Protein AF-A0A0D2MJ33-F1 (afdb_monomer)

Radius of gyration: 14.3 Å; Cα contacts (8 Å, |Δi|>4): 138; chains: 1; bounding box: 33×25×49 Å

pLDDT: mean 91.99, std 14.28, range [43.5, 98.81]

Organism: NCBI:txid145388

Secondary structure (DSSP, 8-state):
-----------S-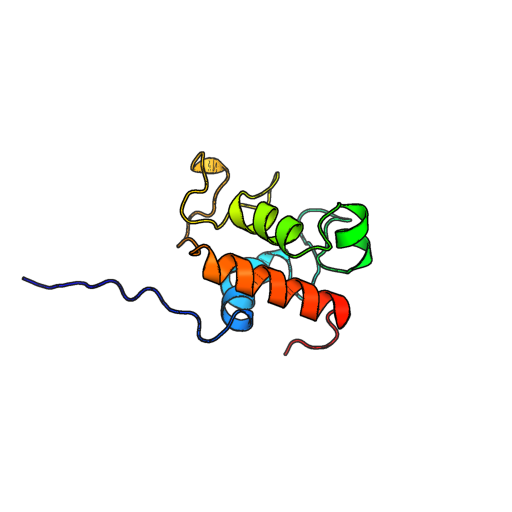HHHHHHHHTHHHHGGG--SSSTT--SSHHHHHHTT--SHHHHHHHHHHEETTEEB-BTT--SGGGB-SSPPBPHHHHHHHHHHHHHHHHTTT----

InterPro domains:
  IPR008168 Cytochrome c, class IC [PR00605] (20-31)
  IPR008168 Cytochrome c, class IC [PR00605] (75-97)
  IPR009056 Cytochrome c-like domain [PF13442] (10-97)
  IPR009056 Cytochrome c-like domain [PS51007] (9-101)
  IPR023655 Cytochrome c6 [PTHR34688] (7-107)
  IPR036909 Cytochrome c-like domain superfamily [G3DSA:1.10.760.10] (8-108)
  IPR036909 Cytochrome c-like domain superfamily [SSF46626] (8-106)

Mean predicted aligned error: 5.16 Å

Structure (mmCIF, N/CA/C/O backbone):
data_AF-A0A0D2MJ33-F1
#
_entry.id   AF-A0A0D2MJ33-F1
#
loop_
_atom_site.group_PDB
_atom_site.id
_atom_site.type_symbol
_atom_site.label_atom_id
_atom_site.label_alt_id
_atom_site.label_comp_id
_atom_site.label_asym_id
_atom_site.label_entity_id
_atom_site.label_seq_id
_atom_site.pdbx_PDB_ins_code
_atom_site.Cartn_x
_atom_site.Cartn_y
_atom_site.Cartn_z
_atom_site.occupancy
_atom_site.B_iso_or_equiv
_atom_site.auth_seq_id
_atom_site.auth_comp_id
_atom_site.auth_asym_id
_atom_site.auth_atom_id
_atom_site.pdbx_PDB_model_num
ATOM 1 N N . MET A 1 1 ? 16.057 -15.258 -34.618 1.00 43.50 1 MET A N 1
ATOM 2 C CA . MET A 1 1 ? 15.890 -14.098 -33.718 1.00 43.50 1 MET A CA 1
ATOM 3 C C . MET A 1 1 ? 14.686 -14.371 -32.836 1.00 43.50 1 MET A C 1
ATOM 5 O O . MET A 1 1 ? 13.565 -14.246 -33.304 1.00 43.50 1 MET A O 1
ATOM 9 N N . ILE A 1 2 ? 14.904 -14.880 -31.623 1.00 44.38 2 ILE A N 1
ATOM 10 C CA . ILE A 1 2 ? 13.812 -15.219 -30.704 1.00 44.38 2 ILE A CA 1
ATOM 11 C C . ILE A 1 2 ? 13.459 -13.937 -29.951 1.00 44.38 2 ILE A C 1
ATOM 13 O O . ILE A 1 2 ? 14.220 -13.488 -29.098 1.00 44.38 2 ILE A O 1
ATOM 17 N N . GLN A 1 3 ? 12.332 -13.321 -30.305 1.00 51.50 3 GLN A N 1
ATOM 18 C CA . GLN A 1 3 ? 11.731 -12.264 -29.500 1.00 51.50 3 GLN A CA 1
ATOM 19 C C . GLN A 1 3 ? 11.174 -12.898 -28.223 1.00 51.50 3 GLN A C 1
ATOM 21 O O . GLN A 1 3 ? 10.047 -13.385 -28.200 1.00 51.50 3 GLN A O 1
ATOM 26 N N . ILE A 1 4 ? 11.961 -12.898 -27.147 1.00 55.38 4 ILE A N 1
ATOM 27 C CA . ILE A 1 4 ? 11.421 -13.100 -25.801 1.00 55.38 4 ILE A CA 1
ATOM 28 C C . ILE A 1 4 ? 10.832 -11.754 -25.377 1.00 55.38 4 ILE A C 1
ATOM 30 O O . ILE A 1 4 ? 11.440 -10.993 -24.629 1.00 55.38 4 ILE A O 1
ATOM 34 N N . ALA A 1 5 ? 9.656 -11.427 -25.915 1.00 54.19 5 ALA A N 1
ATOM 35 C CA . ALA A 1 5 ? 8.797 -10.435 -25.294 1.00 54.19 5 ALA A CA 1
ATOM 36 C C . ALA A 1 5 ? 8.416 -11.009 -23.928 1.00 54.19 5 ALA A C 1
ATOM 38 O O . ALA A 1 5 ? 7.606 -11.932 -23.824 1.00 54.19 5 ALA A O 1
ATOM 39 N N . GLN A 1 6 ? 9.092 -10.535 -22.885 1.00 56.44 6 GLN A N 1
ATOM 40 C CA . GLN A 1 6 ? 8.757 -10.866 -21.513 1.00 56.44 6 GLN A CA 1
ATOM 41 C C . GLN A 1 6 ? 7.298 -10.455 -21.301 1.00 56.44 6 GLN A C 1
ATOM 43 O O . GLN A 1 6 ? 6.984 -9.267 -21.269 1.00 56.44 6 GLN A O 1
ATOM 48 N N . ARG A 1 7 ? 6.393 -11.432 -21.182 1.00 52.72 7 ARG A N 1
ATOM 49 C CA . ARG A 1 7 ? 5.078 -11.183 -20.597 1.00 52.72 7 ARG A CA 1
ATOM 50 C C . ARG A 1 7 ? 5.348 -10.687 -19.179 1.00 52.72 7 ARG A C 1
ATOM 52 O O . ARG A 1 7 ? 5.731 -11.479 -18.321 1.00 52.72 7 ARG A O 1
ATOM 59 N N . GLN A 1 8 ? 5.174 -9.392 -18.928 1.00 56.03 8 GLN A N 1
ATOM 60 C CA . GLN A 1 8 ? 4.778 -8.977 -17.590 1.00 56.03 8 GLN A CA 1
ATOM 61 C C . GLN A 1 8 ? 3.522 -9.786 -17.285 1.00 56.03 8 GLN A C 1
ATOM 63 O O . GLN A 1 8 ? 2.588 -9.803 -18.089 1.00 56.03 8 GLN A O 1
ATOM 68 N N . ALA A 1 9 ? 3.535 -10.549 -16.195 1.00 56.31 9 ALA A N 1
ATOM 69 C CA . ALA A 1 9 ? 2.289 -11.075 -15.681 1.00 56.31 9 ALA A CA 1
ATOM 70 C C . ALA A 1 9 ? 1.481 -9.846 -15.264 1.00 56.31 9 ALA A C 1
ATOM 72 O O . ALA A 1 9 ? 1.717 -9.291 -14.197 1.00 56.31 9 ALA A O 1
ATOM 73 N N . ALA A 1 10 ? 0.602 -9.380 -16.153 1.00 68.50 10 ALA A N 1
ATOM 74 C CA . ALA A 1 10 ? -0.538 -8.595 -15.741 1.00 68.50 10 ALA A CA 1
ATOM 75 C C . ALA A 1 10 ? -1.269 -9.488 -14.740 1.00 68.50 10 ALA A C 1
ATOM 77 O O . ALA A 1 10 ? -1.744 -10.571 -15.094 1.00 68.50 10 ALA A O 1
ATOM 78 N N . TRP A 1 11 ? -1.205 -9.114 -13.468 1.00 78.62 11 TRP A N 1
ATOM 79 C CA . TRP A 1 11 ? -1.944 -9.793 -12.416 1.00 78.62 11 TRP A CA 1
ATOM 80 C C . TRP A 1 11 ? -3.412 -9.790 -12.825 1.00 78.62 11 TRP A C 1
ATOM 82 O O . TRP A 1 11 ? -3.903 -8.775 -13.316 1.00 78.62 11 TRP A O 1
ATOM 92 N N . ALA A 1 12 ? -4.110 -10.914 -12.663 1.00 85.75 12 ALA A N 1
ATOM 93 C CA . ALA A 1 12 ? -5.531 -10.945 -12.995 1.00 85.75 12 ALA A CA 1
ATOM 94 C C . ALA A 1 12 ? -6.337 -10.003 -12.077 1.00 85.75 12 ALA A C 1
ATOM 96 O O . ALA A 1 12 ? -7.396 -9.522 -12.476 1.00 85.75 12 ALA A O 1
ATOM 97 N N . SER A 1 13 ? -5.806 -9.691 -10.887 1.00 92.94 13 SER A N 1
ATOM 98 C CA . SER A 1 13 ? -6.341 -8.698 -9.958 1.00 92.94 13 SER A CA 1
ATOM 99 C C . SER A 1 13 ? -5.286 -8.183 -8.960 1.00 92.94 13 SER A C 1
ATOM 101 O O . SER A 1 13 ? -4.216 -8.777 -8.788 1.00 92.94 13 SER A O 1
ATOM 103 N N . ALA A 1 14 ? -5.619 -7.105 -8.237 1.00 94.94 14 ALA A N 1
ATOM 104 C CA . ALA A 1 14 ? -4.847 -6.638 -7.081 1.00 94.94 14 ALA A CA 1
ATOM 105 C C . ALA A 1 14 ? -4.804 -7.672 -5.939 1.00 94.94 14 ALA A C 1
ATOM 107 O O . ALA A 1 14 ? -3.804 -7.763 -5.235 1.00 94.94 14 ALA A O 1
ATOM 108 N N . ALA A 1 15 ? -5.846 -8.497 -5.788 1.00 95.69 15 ALA A N 1
ATOM 109 C CA . ALA A 1 15 ? -5.859 -9.580 -4.806 1.00 95.69 15 ALA A CA 1
ATOM 110 C C . ALA A 1 15 ? -4.796 -10.646 -5.132 1.00 95.69 15 ALA A C 1
ATOM 112 O O . ALA A 1 15 ? -4.023 -11.042 -4.259 1.00 95.69 15 ALA A O 1
ATOM 113 N N . ASP A 1 16 ? -4.683 -11.048 -6.403 1.00 95.06 16 ASP A N 1
ATOM 114 C CA . ASP A 1 16 ? -3.671 -12.023 -6.834 1.00 95.06 16 ASP A CA 1
ATOM 115 C C . ASP A 1 16 ? -2.250 -11.497 -6.605 1.00 95.06 16 ASP A C 1
ATOM 117 O O . ASP A 1 16 ? -1.355 -12.222 -6.161 1.00 95.06 16 ASP A O 1
ATOM 121 N N . SER A 1 17 ? -2.025 -10.211 -6.884 1.00 95.31 17 SER A N 1
ATOM 122 C CA . SER A 1 17 ? -0.718 -9.593 -6.666 1.00 95.31 17 SER A CA 1
ATOM 123 C C . SER A 1 17 ? -0.413 -9.371 -5.186 1.00 95.31 17 SER A C 1
ATOM 125 O O . SER A 1 17 ? 0.741 -9.540 -4.781 1.00 95.31 17 SER A O 1
ATOM 127 N N . PHE A 1 18 ? -1.428 -9.100 -4.360 1.00 97.44 18 PHE A N 1
ATOM 128 C CA . PHE A 1 18 ? -1.296 -9.022 -2.907 1.00 97.44 18 PHE A CA 1
ATOM 129 C C . PHE A 1 18 ? -0.871 -10.374 -2.327 1.00 97.44 18 PHE A C 1
ATOM 131 O O . PHE A 1 18 ? 0.106 -10.436 -1.574 1.00 97.44 18 PHE A O 1
ATOM 138 N N . ALA A 1 19 ? -1.530 -11.462 -2.739 1.00 95.50 19 ALA A N 1
ATOM 139 C CA . ALA A 1 19 ? -1.207 -12.819 -2.303 1.00 95.50 19 ALA A CA 1
ATOM 140 C C . ALA A 1 19 ? 0.258 -13.190 -2.596 1.00 95.50 19 ALA A C 1
ATOM 142 O O . ALA A 1 19 ? 0.940 -13.782 -1.761 1.00 95.50 19 ALA A O 1
ATOM 143 N N . VAL A 1 20 ? 0.779 -12.788 -3.760 1.00 95.12 20 VAL A N 1
ATOM 144 C CA . VAL A 1 20 ? 2.148 -13.127 -4.180 1.00 95.12 20 VAL A CA 1
ATOM 145 C C . VAL A 1 20 ? 3.209 -12.186 -3.603 1.00 95.12 20 VAL A C 1
ATOM 147 O O . VAL A 1 20 ? 4.320 -12.628 -3.308 1.00 95.12 20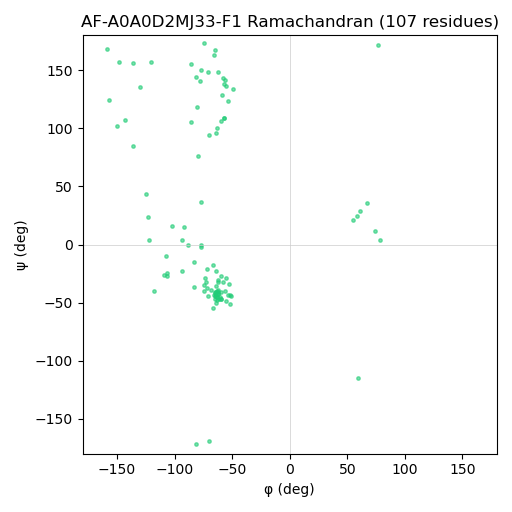 VAL A O 1
ATOM 150 N N . LYS A 1 21 ? 2.925 -10.885 -3.465 1.00 96.81 21 LYS A N 1
ATOM 151 C CA . LYS A 1 21 ? 3.951 -9.885 -3.110 1.00 96.81 21 LYS A CA 1
ATOM 152 C C . LYS A 1 21 ? 3.875 -9.349 -1.686 1.00 96.81 21 LYS A C 1
ATOM 154 O O . LYS A 1 21 ? 4.891 -8.871 -1.182 1.00 96.81 21 LYS A O 1
ATOM 159 N N . CYS A 1 22 ? 2.706 -9.388 -1.059 1.00 98.06 22 CYS A N 1
ATOM 160 C CA . CYS A 1 22 ? 2.431 -8.665 0.183 1.00 98.06 22 CYS A CA 1
ATOM 161 C C . CYS A 1 22 ? 2.091 -9.617 1.334 1.00 98.06 22 CYS A C 1
ATOM 163 O O . CYS A 1 22 ? 2.582 -9.426 2.450 1.00 98.06 22 CYS A O 1
ATOM 165 N N . ALA A 1 23 ? 1.314 -10.670 1.062 1.00 96.75 23 ALA A N 1
ATOM 166 C CA . ALA A 1 23 ? 0.795 -11.586 2.078 1.00 96.75 23 ALA A CA 1
ATOM 167 C C . ALA A 1 23 ? 1.894 -12.302 2.882 1.00 96.75 23 ALA A C 1
ATOM 169 O O . ALA A 1 23 ? 1.701 -12.576 4.062 1.00 96.75 23 ALA A O 1
ATOM 170 N N . GLY A 1 24 ? 3.087 -12.505 2.310 1.00 96.75 24 GLY A N 1
ATOM 171 C CA . GLY A 1 24 ? 4.229 -13.061 3.049 1.00 96.75 24 GLY A CA 1
ATOM 172 C C . GLY A 1 24 ? 4.588 -12.280 4.324 1.00 96.75 24 GLY A C 1
ATOM 173 O O . GLY A 1 24 ? 5.053 -12.876 5.292 1.00 96.75 24 GLY A O 1
ATOM 174 N N . CYS A 1 25 ? 4.323 -10.969 4.353 1.00 98.38 25 CYS A N 1
ATOM 175 C CA . CYS A 1 25 ? 4.475 -10.137 5.550 1.00 98.38 25 CYS A CA 1
ATOM 176 C C . CYS A 1 25 ? 3.135 -9.686 6.155 1.00 98.38 25 CYS A C 1
ATOM 178 O O . CYS A 1 25 ? 3.081 -9.403 7.353 1.00 98.38 25 CYS A O 1
ATOM 180 N N . HIS A 1 26 ? 2.084 -9.596 5.335 1.00 98.25 26 HIS A N 1
ATOM 181 C CA . HIS A 1 26 ? 0.819 -8.927 5.650 1.00 98.25 26 HIS A CA 1
ATOM 182 C C . HIS A 1 26 ? -0.425 -9.819 5.520 1.00 98.25 26 HIS A C 1
ATOM 184 O O . HIS A 1 26 ? -1.525 -9.310 5.316 1.00 98.25 26 HIS A O 1
ATOM 190 N N . VAL A 1 27 ? -0.275 -11.142 5.622 1.00 95.69 27 VAL A N 1
ATOM 191 C CA . VAL A 1 27 ? -1.404 -12.088 5.610 1.00 95.69 27 VAL A CA 1
ATOM 192 C C . VAL A 1 27 ? -2.505 -11.657 6.588 1.00 95.69 27 VAL A C 1
ATOM 194 O O . VAL A 1 27 ? -2.216 -11.257 7.721 1.00 95.69 27 VAL A O 1
ATOM 197 N N . GLY A 1 28 ? -3.763 -11.686 6.132 1.00 95.62 28 GLY A N 1
ATOM 198 C CA . GLY A 1 28 ? -4.924 -11.274 6.929 1.00 95.62 28 GLY A CA 1
ATOM 199 C C . GLY A 1 28 ? -4.862 -9.826 7.431 1.00 95.62 28 GLY A C 1
ATOM 200 O O . GLY A 1 28 ? -5.420 -9.517 8.480 1.00 95.62 28 GLY A O 1
ATOM 201 N N . GLY A 1 29 ? -4.113 -8.958 6.745 1.00 97.81 29 GLY A N 1
ATOM 202 C CA . GLY A 1 29 ? -3.905 -7.565 7.133 1.00 97.81 29 GLY A CA 1
ATOM 203 C C . GLY A 1 29 ? -2.887 -7.352 8.249 1.00 97.81 29 GLY A C 1
ATOM 204 O O . GLY A 1 29 ? -2.700 -6.222 8.693 1.00 97.81 29 GLY A O 1
ATOM 205 N N . GLY A 1 30 ? -2.215 -8.402 8.724 1.00 98.19 30 GLY A N 1
ATOM 206 C CA . GLY A 1 30 ? -1.232 -8.310 9.800 1.00 98.19 30 GLY A CA 1
ATOM 207 C C . GLY A 1 30 ? 0.069 -7.601 9.403 1.00 98.19 30 GLY A C 1
ATOM 208 O O . GLY A 1 30 ? 0.196 -6.980 8.348 1.00 98.19 30 GLY A O 1
ATOM 209 N N . ASN A 1 31 ? 1.072 -7.693 10.276 1.00 98.44 31 ASN A N 1
ATOM 210 C CA . ASN A 1 31 ? 2.461 -7.376 9.946 1.00 98.44 31 ASN A CA 1
ATOM 211 C C . ASN A 1 31 ? 3.386 -8.239 10.808 1.00 98.44 31 ASN A C 1
ATOM 213 O O . ASN A 1 31 ? 3.596 -7.949 11.987 1.00 98.44 31 ASN A O 1
ATOM 217 N N . VAL A 1 32 ? 3.946 -9.297 10.220 1.00 97.62 32 VAL A N 1
ATOM 218 C CA . VAL A 1 32 ? 4.834 -10.234 10.936 1.00 97.62 32 VAL A CA 1
ATOM 219 C C . VAL A 1 32 ? 6.150 -9.589 11.370 1.00 97.62 32 VAL A C 1
ATOM 221 O O . VAL A 1 32 ? 6.857 -10.123 12.221 1.00 97.62 32 VAL A O 1
ATOM 224 N N . GLN A 1 33 ? 6.501 -8.446 10.777 1.00 96.69 33 GLN A N 1
ATOM 225 C CA . GLN A 1 33 ? 7.834 -7.878 10.879 1.00 96.69 33 GLN A CA 1
ATOM 226 C C . GLN A 1 33 ? 7.921 -6.649 11.789 1.00 96.69 33 GLN A C 1
ATOM 228 O O . GLN A 1 33 ? 8.993 -6.400 12.354 1.00 96.69 33 GLN A O 1
ATOM 233 N N . GLN A 1 34 ? 6.828 -5.898 11.938 1.00 96.75 34 GLN A N 1
ATOM 234 C CA . GLN A 1 34 ? 6.744 -4.717 12.793 1.00 96.75 34 GLN A CA 1
ATOM 235 C C . GLN A 1 34 ? 5.361 -4.613 13.469 1.00 96.75 34 GLN A C 1
ATOM 237 O O . GLN A 1 34 ? 4.387 -4.224 12.817 1.00 96.75 34 GLN A O 1
ATOM 242 N N . PRO A 1 35 ? 5.270 -4.885 14.786 1.00 96.00 35 PRO A N 1
ATOM 243 C CA . PRO A 1 35 ? 4.054 -4.648 15.559 1.00 96.00 35 PRO A CA 1
ATOM 244 C C . PRO A 1 35 ? 3.584 -3.189 15.470 1.00 96.00 35 PRO A C 1
ATOM 246 O O . PRO A 1 35 ? 4.397 -2.263 15.462 1.00 96.00 35 PRO A O 1
ATOM 249 N N . GLY A 1 36 ? 2.267 -2.982 15.406 1.00 97.31 36 GLY A N 1
ATOM 250 C CA . GLY A 1 36 ? 1.660 -1.650 1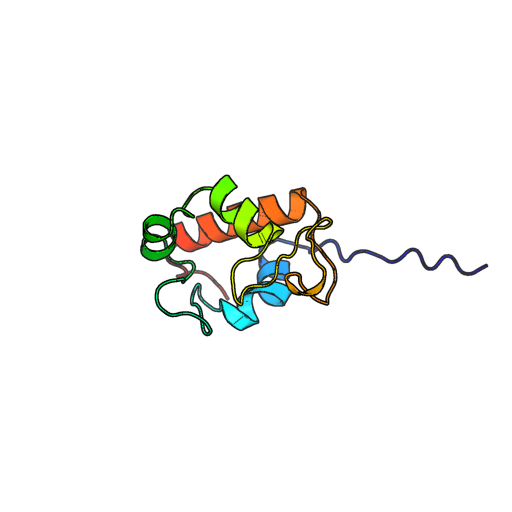5.317 1.00 97.31 36 GLY A CA 1
ATOM 251 C C . GLY A 1 36 ? 1.800 -0.956 13.954 1.00 97.31 36 GLY A C 1
ATOM 252 O O . GLY A 1 36 ? 1.534 0.246 13.854 1.00 97.31 36 GLY A O 1
ATOM 253 N N . ALA A 1 37 ? 2.234 -1.684 12.923 1.00 98.44 37 ALA A N 1
ATOM 254 C CA . ALA A 1 37 ? 2.238 -1.251 11.527 1.00 98.44 37 ALA A CA 1
ATOM 255 C C . ALA A 1 37 ? 1.491 -2.261 10.640 1.00 98.44 37 ALA A C 1
ATOM 257 O O . ALA A 1 37 ? 1.981 -2.654 9.579 1.00 98.44 37 ALA A O 1
ATOM 258 N N . THR A 1 38 ? 0.339 -2.736 11.112 1.00 98.69 38 THR A N 1
ATOM 259 C CA . THR A 1 38 ? -0.553 -3.609 10.340 1.00 98.69 38 THR A CA 1
ATOM 260 C C . THR A 1 38 ? -1.301 -2.825 9.256 1.00 98.69 38 THR A C 1
ATOM 262 O O . THR A 1 38 ? -1.213 -1.598 9.181 1.00 98.69 38 THR A O 1
ATOM 265 N N . LEU A 1 39 ? -2.033 -3.539 8.403 1.00 98.62 39 LEU A N 1
ATOM 266 C CA . LEU A 1 39 ? -2.915 -2.971 7.384 1.00 98.62 39 LEU A CA 1
ATOM 267 C C . LEU A 1 39 ? -4.360 -2.798 7.890 1.00 98.62 39 LEU A C 1
ATOM 269 O O . LEU A 1 39 ? -5.275 -2.619 7.089 1.00 98.62 39 LEU A O 1
ATOM 273 N N . PHE A 1 40 ? -4.591 -2.872 9.204 1.00 98.44 40 PHE A N 1
ATOM 274 C CA . PHE A 1 40 ? -5.881 -2.531 9.807 1.00 98.44 40 PHE A CA 1
ATOM 275 C C . PHE A 1 40 ? -6.059 -1.011 9.893 1.00 98.44 40 PHE A C 1
ATOM 277 O O . PHE A 1 40 ? -5.089 -0.260 10.033 1.00 98.44 40 PHE A O 1
ATOM 284 N N . THR A 1 41 ? -7.312 -0.557 9.827 1.00 98.50 41 THR A N 1
ATOM 285 C CA . THR A 1 41 ? -7.685 0.866 9.783 1.00 98.50 41 THR A CA 1
ATOM 286 C C . THR A 1 41 ? -7.040 1.681 10.905 1.00 98.50 41 THR A C 1
ATOM 288 O O . THR A 1 41 ? -6.504 2.758 10.650 1.00 98.50 41 THR A O 1
ATOM 291 N N . GLU A 1 42 ? -7.022 1.161 12.130 1.00 98.44 42 GLU A N 1
ATOM 292 C CA . GLU A 1 42 ? -6.480 1.843 13.307 1.00 98.44 42 GLU A CA 1
ATOM 293 C C . GLU A 1 42 ? -4.971 2.098 13.178 1.00 98.44 42 GLU A C 1
ATOM 295 O O . GLU A 1 42 ? -4.472 3.173 13.526 1.00 98.44 42 GLU A O 1
ATOM 300 N N . ASP A 1 43 ? -4.228 1.125 12.649 1.00 98.75 43 ASP A N 1
ATOM 301 C CA . ASP A 1 43 ? -2.786 1.235 12.435 1.00 98.75 43 ASP A CA 1
ATOM 302 C C . ASP A 1 43 ? -2.468 2.131 11.240 1.00 98.75 43 ASP A C 1
ATOM 304 O O . ASP A 1 43 ? -1.550 2.952 11.318 1.00 98.75 43 ASP A O 1
ATOM 308 N N . LEU A 1 44 ? -3.236 2.027 10.153 1.00 98.69 44 LEU A N 1
ATOM 309 C CA . LEU A 1 44 ? -3.093 2.909 8.998 1.00 98.69 44 LEU A CA 1
ATOM 310 C C . LEU A 1 44 ? -3.330 4.370 9.398 1.00 98.69 44 LEU A C 1
ATOM 312 O O . LEU A 1 44 ? -2.527 5.232 9.044 1.00 98.69 44 LEU A O 1
ATOM 316 N N . GLN A 1 45 ? -4.371 4.662 10.180 1.00 98.62 45 GLN A N 1
ATOM 317 C CA . GLN A 1 45 ? -4.655 6.016 10.665 1.00 98.62 45 GLN A CA 1
ATOM 318 C C . GLN A 1 45 ? -3.545 6.523 11.583 1.00 98.62 45 GLN A C 1
ATOM 320 O O . GLN A 1 45 ? -2.986 7.595 11.343 1.00 98.62 45 GLN A O 1
ATOM 325 N N . ARG A 1 46 ? -3.161 5.726 12.589 1.00 98.50 46 ARG A N 1
ATOM 326 C CA . ARG A 1 46 ? -2.108 6.095 13.546 1.00 98.50 46 ARG A CA 1
ATOM 327 C C . ARG A 1 46 ? -0.769 6.386 12.866 1.00 98.50 46 ARG A C 1
ATOM 329 O O . ARG A 1 46 ? -0.018 7.234 13.336 1.00 98.50 46 ARG A O 1
ATOM 336 N N . ASN A 1 47 ? -0.473 5.703 11.761 1.00 97.69 47 ASN A N 1
ATOM 337 C CA . ASN A 1 47 ? 0.766 5.876 11.005 1.00 97.69 47 ASN A CA 1
ATOM 338 C C . ASN A 1 47 ? 0.658 6.877 9.837 1.00 97.69 47 ASN A C 1
ATOM 340 O O . ASN A 1 47 ? 1.627 7.023 9.085 1.00 97.69 47 ASN A O 1
ATOM 344 N N . GLY A 1 48 ? -0.486 7.552 9.663 1.00 97.31 48 GLY A N 1
ATOM 345 C CA . GLY A 1 48 ? -0.701 8.527 8.587 1.00 97.31 48 GLY A CA 1
ATOM 346 C C . GLY A 1 48 ? -0.721 7.901 7.189 1.00 97.31 48 GLY A C 1
ATOM 347 O O . GLY A 1 48 ? -0.184 8.472 6.244 1.00 97.31 48 GLY A O 1
ATOM 348 N N . ARG A 1 49 ? -1.268 6.688 7.066 1.00 98.06 49 ARG A N 1
ATOM 349 C CA . ARG A 1 49 ? -1.338 5.889 5.830 1.00 98.06 49 ARG A CA 1
ATOM 350 C C . ARG A 1 49 ? -2.762 5.509 5.427 1.00 98.06 49 ARG A C 1
ATOM 352 O O . ARG A 1 49 ? -2.929 4.820 4.437 1.00 98.06 49 ARG A O 1
ATOM 359 N N . ALA A 1 50 ? -3.791 5.963 6.139 1.00 97.81 50 ALA A N 1
ATOM 360 C CA . ALA A 1 50 ? -5.192 5.676 5.810 1.00 97.81 50 ALA A CA 1
ATOM 361 C C . ALA A 1 50 ? -5.742 6.519 4.634 1.00 97.81 50 ALA A C 1
ATOM 363 O O . ALA A 1 50 ? -6.897 6.935 4.662 1.00 97.81 50 ALA A O 1
ATOM 364 N N . THR A 1 51 ? -4.917 6.803 3.621 1.00 98.38 51 THR A N 1
ATOM 365 C CA . THR A 1 51 ? -5.326 7.466 2.373 1.00 98.38 51 THR A CA 1
ATOM 366 C C . THR A 1 51 ? -4.685 6.766 1.172 1.00 98.38 51 THR A C 1
ATOM 368 O O . THR A 1 51 ? -3.629 6.138 1.339 1.00 98.38 51 THR A O 1
ATOM 371 N N . PRO A 1 52 ? -5.271 6.884 -0.036 1.00 98.06 52 PRO A N 1
ATOM 372 C CA . PRO A 1 52 ? -4.683 6.321 -1.250 1.00 98.06 52 PRO A CA 1
ATOM 373 C C . PRO A 1 52 ? -3.239 6.783 -1.471 1.00 98.06 52 PRO A C 1
ATOM 375 O O . PRO A 1 52 ? -2.364 5.966 -1.737 1.00 98.06 52 PRO A O 1
ATOM 378 N N . GLU A 1 53 ? -2.951 8.069 -1.266 1.00 98.38 53 GLU A N 1
ATOM 379 C CA . GLU A 1 53 ? -1.620 8.658 -1.458 1.00 98.38 53 GLU A CA 1
ATOM 380 C C . GLU A 1 53 ? -0.621 8.144 -0.416 1.00 98.38 53 GLU A C 1
ATOM 382 O O . GLU A 1 53 ? 0.538 7.865 -0.731 1.00 98.38 53 GLU A O 1
ATOM 387 N N . GLY A 1 54 ? -1.071 7.990 0.834 1.00 98.38 54 GLY A N 1
ATOM 388 C CA . GLY A 1 54 ? -0.244 7.488 1.925 1.00 98.38 54 GLY A CA 1
ATOM 389 C C . GLY A 1 54 ? 0.198 6.044 1.694 1.00 98.38 54 GLY A C 1
ATOM 390 O O . GLY A 1 54 ? 1.373 5.725 1.915 1.00 98.38 54 GLY A O 1
ATOM 391 N N . LEU A 1 55 ? -0.722 5.191 1.232 1.00 98.75 55 LEU A N 1
ATOM 392 C CA . LEU A 1 55 ? -0.436 3.803 0.862 1.00 98.75 55 LEU A CA 1
ATOM 393 C C . LEU A 1 55 ? 0.382 3.709 -0.421 1.00 98.75 55 LEU A C 1
ATOM 395 O O . LEU A 1 55 ? 1.372 2.978 -0.449 1.00 98.75 55 LEU A O 1
ATOM 399 N N . TYR A 1 56 ? 0.032 4.492 -1.441 1.00 98.75 56 TYR A N 1
ATOM 400 C CA . TYR A 1 56 ? 0.799 4.573 -2.676 1.00 98.75 56 TYR A CA 1
ATOM 401 C C . TYR A 1 56 ? 2.270 4.852 -2.377 1.00 98.75 56 TYR A C 1
ATOM 403 O O . TYR A 1 56 ? 3.148 4.110 -2.808 1.00 98.75 56 TYR A O 1
ATOM 411 N N . GLU A 1 57 ? 2.557 5.880 -1.574 1.00 98.62 57 GLU A N 1
ATOM 412 C CA . GLU A 1 57 ? 3.930 6.272 -1.278 1.00 98.62 57 GLU A CA 1
ATOM 413 C C . GLU A 1 57 ? 4.731 5.141 -0.614 1.00 98.62 57 GLU A C 1
ATOM 415 O O . GLU A 1 57 ? 5.867 4.875 -1.016 1.00 98.62 57 GLU A O 1
ATOM 420 N N . ILE A 1 58 ? 4.160 4.474 0.396 1.00 98.50 58 ILE A N 1
ATOM 421 C CA . ILE A 1 58 ? 4.882 3.440 1.150 1.00 98.50 58 ILE A CA 1
ATOM 422 C C . ILE A 1 58 ? 5.035 2.145 0.348 1.00 98.50 58 ILE A C 1
ATOM 424 O O . ILE A 1 58 ? 6.089 1.518 0.425 1.00 98.50 58 ILE A O 1
ATOM 428 N N . ILE A 1 59 ? 4.046 1.775 -0.472 1.00 98.75 59 ILE A N 1
ATOM 429 C CA . ILE A 1 59 ? 4.158 0.641 -1.399 1.00 98.75 59 ILE A CA 1
ATOM 430 C C . ILE A 1 59 ? 5.211 0.957 -2.465 1.00 98.75 59 ILE A C 1
ATOM 432 O O . ILE A 1 59 ? 6.059 0.117 -2.768 1.00 98.75 59 ILE A O 1
ATOM 436 N N . TYR A 1 60 ? 5.208 2.178 -3.002 1.00 98.81 60 TYR A N 1
ATOM 437 C CA . TYR A 1 60 ? 6.126 2.584 -4.057 1.00 98.81 60 TYR A CA 1
ATOM 438 C C . TYR A 1 60 ? 7.575 2.631 -3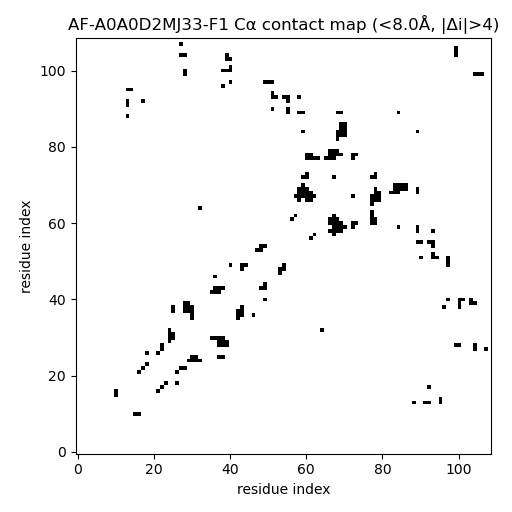.565 1.00 98.81 60 TYR A C 1
ATOM 440 O O . TYR A 1 60 ? 8.451 1.992 -4.151 1.00 98.81 60 TYR A O 1
ATOM 448 N N . LYS A 1 61 ? 7.836 3.374 -2.484 1.00 98.62 61 LYS A N 1
ATOM 449 C CA . LYS A 1 61 ? 9.195 3.694 -2.015 1.00 98.62 61 LYS A CA 1
ATOM 450 C C . LYS A 1 61 ? 9.730 2.718 -0.968 1.00 98.62 61 LYS A C 1
ATOM 452 O O . LYS A 1 61 ? 10.948 2.602 -0.834 1.00 98.62 61 LYS A O 1
ATOM 457 N N . GLY A 1 62 ? 8.853 2.011 -0.258 1.00 98.31 62 GLY A N 1
ATOM 458 C CA . GLY A 1 62 ? 9.212 1.226 0.919 1.00 98.31 62 GLY A CA 1
ATOM 459 C C . GLY A 1 62 ? 9.424 2.098 2.158 1.00 98.31 62 GLY A C 1
ATOM 460 O O . GLY A 1 62 ? 9.453 3.329 2.094 1.00 98.31 62 GLY A O 1
ATOM 461 N N . LYS A 1 63 ? 9.577 1.453 3.316 1.00 97.69 63 LYS A N 1
ATOM 462 C CA . LYS A 1 63 ? 9.919 2.111 4.586 1.00 97.69 63 LYS A CA 1
ATOM 463 C C . LYS A 1 63 ? 10.557 1.110 5.541 1.00 97.69 63 LYS A C 1
ATOM 465 O O . LYS A 1 63 ? 9.953 0.097 5.895 1.00 97.69 63 LYS A O 1
ATOM 470 N N . GLY A 1 64 ? 11.759 1.425 6.022 1.00 96.12 64 GLY A N 1
ATOM 471 C CA . GLY A 1 64 ? 12.477 0.567 6.964 1.00 96.12 64 GLY A CA 1
ATOM 472 C C . GLY A 1 64 ? 12.726 -0.822 6.373 1.00 96.12 64 GLY A C 1
ATOM 473 O O . GLY A 1 64 ? 13.451 -0.952 5.394 1.00 96.12 64 GLY A O 1
ATOM 474 N N . LYS A 1 65 ? 12.121 -1.856 6.970 1.00 96.94 65 LYS A N 1
ATOM 475 C CA . LYS A 1 65 ? 12.251 -3.251 6.511 1.00 96.94 65 LYS A CA 1
ATOM 476 C C . LYS A 1 65 ? 11.302 -3.619 5.364 1.00 96.94 65 LYS A C 1
ATOM 478 O O . LYS A 1 65 ? 11.499 -4.661 4.747 1.00 96.94 65 LYS A O 1
ATOM 483 N N . MET A 1 66 ? 10.279 -2.806 5.090 1.00 98.38 66 MET A N 1
ATOM 484 C CA . MET A 1 66 ? 9.375 -3.033 3.964 1.00 98.38 66 MET A CA 1
ATOM 485 C C . MET A 1 66 ? 10.039 -2.525 2.677 1.00 98.38 66 MET A C 1
ATOM 487 O O . MET A 1 66 ? 10.313 -1.323 2.591 1.00 98.38 66 MET A O 1
ATOM 491 N N . PRO A 1 67 ? 10.290 -3.392 1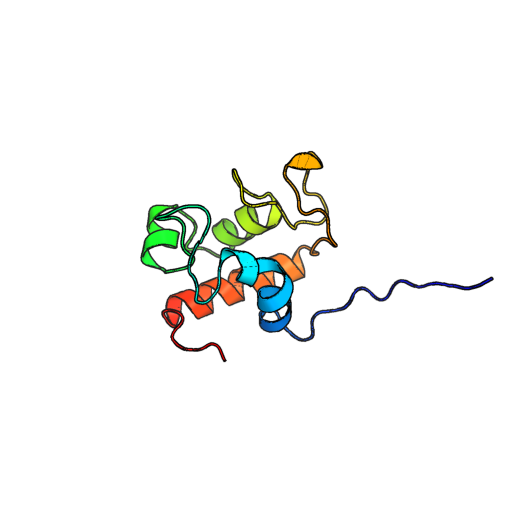.682 1.00 98.62 67 PRO A N 1
ATOM 492 C CA . PRO A 1 67 ? 10.881 -2.963 0.426 1.00 98.62 67 PRO A CA 1
ATOM 493 C C . PRO A 1 67 ? 9.888 -2.143 -0.406 1.00 98.62 67 PRO A C 1
ATOM 495 O O . PRO A 1 67 ? 8.690 -2.412 -0.387 1.00 98.62 67 PRO A O 1
ATOM 498 N N . GLY A 1 68 ? 10.386 -1.184 -1.184 1.00 98.75 68 GLY A N 1
ATOM 499 C CA . GLY A 1 68 ? 9.588 -0.482 -2.190 1.00 98.75 68 GLY A CA 1
ATOM 500 C C . GLY A 1 68 ? 9.381 -1.303 -3.462 1.00 98.75 68 GLY A C 1
ATOM 501 O O . GLY A 1 68 ? 10.294 -1.991 -3.930 1.00 98.75 68 GLY A O 1
ATOM 502 N N . PHE A 1 69 ? 8.184 -1.225 -4.033 1.00 98.62 69 PHE A N 1
ATOM 503 C CA . PHE A 1 69 ? 7.761 -1.992 -5.205 1.00 98.62 69 PHE A CA 1
ATOM 504 C C . PHE A 1 69 ? 7.646 -1.158 -6.477 1.00 98.62 69 PHE A C 1
ATOM 506 O O . PHE A 1 69 ? 7.529 -1.744 -7.550 1.00 98.62 69 PHE A O 1
ATOM 513 N N . GLY A 1 70 ? 7.734 0.169 -6.384 1.00 98.38 70 GLY A N 1
ATOM 514 C CA . GLY A 1 70 ? 7.621 1.060 -7.532 1.00 98.38 70 GLY A CA 1
ATOM 515 C C . GLY A 1 70 ? 8.716 0.837 -8.573 1.00 98.38 70 GLY A C 1
ATOM 516 O O . GLY A 1 70 ? 9.858 0.468 -8.242 1.00 98.38 70 GLY A O 1
ATOM 517 N N . LYS A 1 71 ? 8.362 1.076 -9.839 1.00 98.00 71 LYS A N 1
ATOM 518 C CA . LYS A 1 71 ? 9.257 0.973 -10.998 1.00 98.00 71 LYS A CA 1
ATOM 519 C C . LYS A 1 71 ? 10.552 1.758 -10.796 1.00 98.00 71 LYS A C 1
ATOM 521 O O . LYS A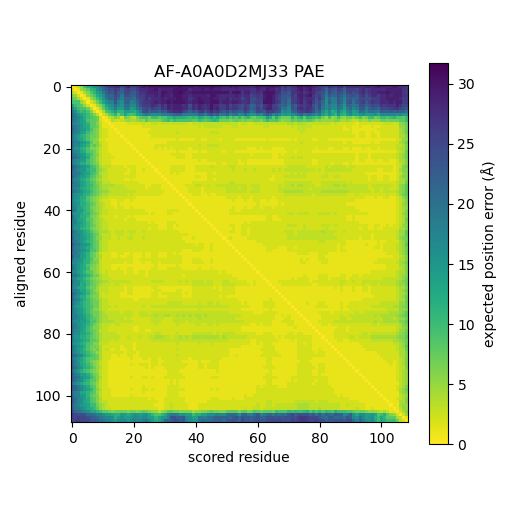 1 71 ? 11.625 1.188 -10.987 1.00 98.00 71 LYS A O 1
ATOM 526 N N . ASP A 1 72 ? 10.444 2.984 -10.288 1.00 97.88 72 ASP A N 1
ATOM 527 C CA . ASP A 1 72 ? 11.579 3.892 -10.099 1.00 97.88 72 ASP A CA 1
ATOM 528 C C . ASP A 1 72 ? 12.058 3.964 -8.639 1.00 97.88 72 ASP A C 1
ATOM 530 O O . ASP A 1 72 ? 12.799 4.869 -8.257 1.00 97.88 72 ASP A O 1
ATOM 534 N N . CYS A 1 73 ? 11.665 3.005 -7.789 1.00 98.50 73 CYS A N 1
ATOM 535 C CA . CYS A 1 73 ? 12.182 2.942 -6.421 1.00 98.50 73 CYS A CA 1
ATOM 536 C C . CYS A 1 73 ? 13.713 2.804 -6.424 1.00 98.50 73 CYS A C 1
ATOM 538 O O . CYS A 1 73 ? 14.271 1.887 -7.045 1.00 98.50 73 CYS A O 1
ATOM 540 N N . ALA A 1 74 ? 14.365 3.681 -5.655 1.00 97.38 74 ALA A N 1
ATOM 541 C CA . ALA A 1 74 ? 15.807 3.758 -5.466 1.00 97.38 74 ALA A CA 1
ATOM 542 C C . ALA A 1 74 ? 16.153 4.268 -4.049 1.00 97.38 74 ALA A C 1
ATOM 544 O O . ALA A 1 74 ? 15.338 4.979 -3.460 1.00 97.38 74 ALA A O 1
ATOM 545 N N . PRO A 1 75 ? 17.363 3.982 -3.521 1.00 97.56 75 PRO A N 1
ATOM 546 C CA . PRO A 1 75 ? 18.409 3.100 -4.059 1.00 97.56 75 PRO A CA 1
ATOM 547 C C . PRO A 1 75 ? 18.016 1.616 -4.109 1.00 97.56 75 PRO A C 1
ATOM 549 O O . PRO A 1 75 ? 17.097 1.165 -3.438 1.00 97.56 75 PRO A O 1
ATOM 552 N N . ARG A 1 76 ? 18.743 0.800 -4.883 1.00 97.25 76 ARG A N 1
ATOM 553 C CA . ARG A 1 76 ? 18.363 -0.603 -5.146 1.00 97.25 76 ARG A CA 1
ATOM 554 C C . ARG A 1 76 ? 18.104 -1.445 -3.887 1.00 97.25 76 ARG A C 1
ATOM 556 O O . ARG A 1 76 ? 17.247 -2.329 -3.936 1.00 97.25 76 ARG A O 1
ATOM 563 N N . GLY A 1 77 ? 18.842 -1.176 -2.808 1.00 97.12 77 GLY A N 1
ATOM 564 C CA . GLY A 1 77 ? 18.782 -1.919 -1.548 1.00 97.12 77 GLY A CA 1
ATOM 565 C C . GLY A 1 77 ? 17.521 -1.686 -0.712 1.00 97.12 77 GLY A C 1
ATOM 566 O O . GLY A 1 77 ? 17.185 -2.551 0.086 1.00 97.12 77 GLY A O 1
ATOM 567 N N . GLN A 1 78 ? 16.794 -0.578 -0.908 1.00 98.12 78 GLN A N 1
ATOM 568 C CA . GLN A 1 78 ? 15.517 -0.345 -0.208 1.00 98.12 78 GLN A CA 1
ATOM 569 C C . GLN A 1 78 ? 14.307 -0.921 -0.956 1.00 98.12 78 GLN A C 1
ATOM 571 O O . GLN A 1 78 ? 13.172 -0.773 -0.516 1.00 98.12 78 GLN A O 1
ATOM 576 N N . CYS A 1 79 ? 14.524 -1.542 -2.112 1.00 98.62 79 CYS A N 1
ATOM 577 C CA . CYS A 1 79 ? 13.462 -1.920 -3.029 1.00 98.62 79 CYS A CA 1
ATOM 578 C C . CYS A 1 79 ? 13.434 -3.428 -3.264 1.00 98.62 79 CYS A C 1
ATOM 580 O O . CYS A 1 79 ? 14.456 -4.109 -3.160 1.00 98.62 79 CYS A O 1
ATOM 582 N N . THR A 1 80 ? 12.278 -3.950 -3.669 1.00 98.25 80 THR A N 1
ATOM 583 C CA . THR A 1 80 ? 12.084 -5.388 -3.868 1.00 98.25 80 THR A CA 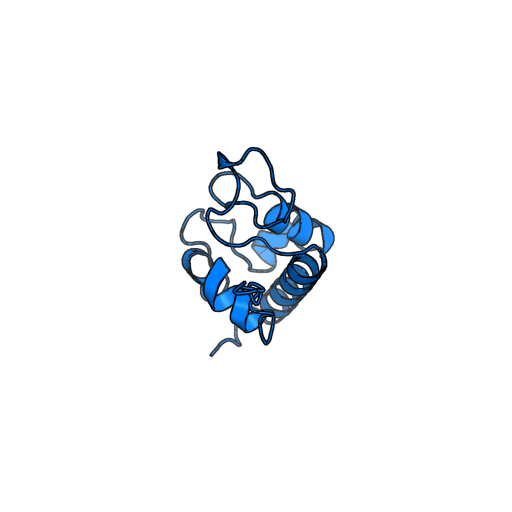1
ATOM 584 C C . THR A 1 80 ? 13.069 -5.952 -4.888 1.00 98.25 80 THR A C 1
ATOM 586 O O . THR A 1 80 ? 13.439 -5.292 -5.872 1.00 98.25 80 THR A O 1
ATOM 589 N N . PHE A 1 81 ? 13.531 -7.179 -4.644 1.00 96.75 81 PHE A N 1
ATOM 590 C CA . PHE A 1 81 ? 14.426 -7.879 -5.560 1.00 96.75 81 PHE A CA 1
ATOM 591 C C . PHE A 1 81 ? 13.712 -8.388 -6.815 1.00 96.75 81 PHE A C 1
ATOM 593 O O . PHE A 1 81 ? 14.340 -8.440 -7.870 1.00 96.75 81 PHE A O 1
ATOM 600 N N . GLY A 1 82 ? 12.415 -8.685 -6.710 1.00 94.00 82 GLY A N 1
ATOM 601 C CA . GLY A 1 82 ? 11.593 -9.170 -7.815 1.00 94.00 82 GLY A CA 1
ATOM 602 C C . GLY A 1 82 ? 11.075 -8.070 -8.754 1.00 94.00 82 GLY A C 1
ATOM 603 O O . GLY A 1 82 ? 11.464 -6.903 -8.632 1.00 94.00 82 GLY A O 1
ATOM 604 N N . PRO A 1 83 ? 10.171 -8.437 -9.686 1.00 94.69 83 PRO A N 1
ATOM 605 C CA . PRO A 1 83 ? 9.536 -7.493 -10.600 1.00 94.69 83 PRO A CA 1
ATOM 606 C C . PRO A 1 83 ? 8.811 -6.366 -9.859 1.00 94.69 83 PRO A C 1
ATOM 608 O O . PRO A 1 83 ? 8.125 -6.611 -8.858 1.00 94.69 83 PRO A O 1
ATOM 611 N N . ARG A 1 84 ? 8.967 -5.150 -10.384 1.00 96.19 84 ARG A N 1
ATOM 612 C CA . ARG A 1 84 ? 8.354 -3.922 -9.875 1.00 96.19 84 ARG A CA 1
ATOM 613 C C . ARG A 1 84 ? 6.956 -3.719 -10.438 1.00 96.19 84 ARG A C 1
ATOM 615 O O . ARG A 1 84 ? 6.658 -4.217 -11.519 1.00 96.19 84 ARG A O 1
ATOM 622 N N . PHE A 1 85 ? 6.156 -2.978 -9.690 1.00 97.25 85 PHE A N 1
ATOM 623 C CA . PHE A 1 85 ? 4.871 -2.463 -10.123 1.00 97.25 85 PHE A CA 1
ATOM 624 C C . PHE A 1 85 ? 5.047 -1.187 -10.953 1.00 97.25 85 PHE A C 1
ATOM 626 O O . PHE A 1 85 ? 5.932 -0.368 -10.685 1.00 97.25 85 PHE A O 1
ATOM 633 N N . SER A 1 86 ? 4.189 -1.031 -11.953 1.00 96.56 86 SER A N 1
ATOM 634 C CA . SER A 1 86 ? 3.817 0.252 -12.547 1.00 96.56 86 SER A CA 1
ATOM 635 C C . SER A 1 86 ? 3.073 1.132 -11.535 1.00 96.56 86 SER A C 1
ATOM 637 O O . SER A 1 86 ? 2.653 0.658 -10.481 1.00 96.56 86 SER A O 1
ATOM 639 N N . ASP A 1 87 ? 2.906 2.417 -11.842 1.00 97.75 87 ASP A N 1
ATOM 640 C CA . ASP A 1 87 ? 2.160 3.332 -10.970 1.00 97.75 87 ASP A CA 1
ATOM 641 C C . ASP A 1 87 ? 0.687 2.902 -10.820 1.00 97.75 87 ASP A C 1
ATOM 643 O O . ASP A 1 87 ? 0.156 2.931 -9.713 1.00 97.75 87 ASP A O 1
ATOM 647 N N . GLU A 1 88 ? 0.059 2.423 -11.900 1.00 96.81 88 GLU A N 1
ATOM 648 C CA . GLU A 1 88 ? -1.321 1.908 -11.899 1.00 96.81 88 GLU A CA 1
ATOM 649 C C . GLU A 1 88 ? -1.470 0.698 -10.962 1.00 96.81 88 GLU A C 1
ATOM 651 O O . GLU A 1 88 ? -2.321 0.701 -10.079 1.00 96.81 88 GLU A O 1
ATOM 656 N N . GLU A 1 89 ? -0.557 -0.278 -11.031 1.00 97.38 89 GLU A N 1
ATOM 657 C CA . GLU A 1 89 ? -0.573 -1.431 -10.116 1.00 97.38 89 GLU A CA 1
ATOM 658 C C . GLU A 1 89 ? -0.383 -1.024 -8.641 1.00 97.38 89 GLU A C 1
ATOM 660 O O . GLU A 1 89 ? -0.927 -1.668 -7.742 1.00 97.38 89 GLU A O 1
ATOM 665 N N . VAL A 1 90 ? 0.384 0.039 -8.359 1.00 98.38 90 VAL A N 1
ATOM 666 C CA . VAL A 1 90 ? 0.519 0.565 -6.989 1.00 98.38 90 VAL A CA 1
ATOM 667 C C . VAL A 1 90 ? -0.767 1.262 -6.535 1.00 98.38 90 VAL A C 1
ATOM 669 O O . VAL A 1 90 ? -1.140 1.126 -5.368 1.00 98.38 90 VAL A O 1
ATOM 672 N N . GLN A 1 91 ? -1.455 1.984 -7.423 1.00 98.44 91 GLN A N 1
ATOM 673 C CA . GLN A 1 91 ? -2.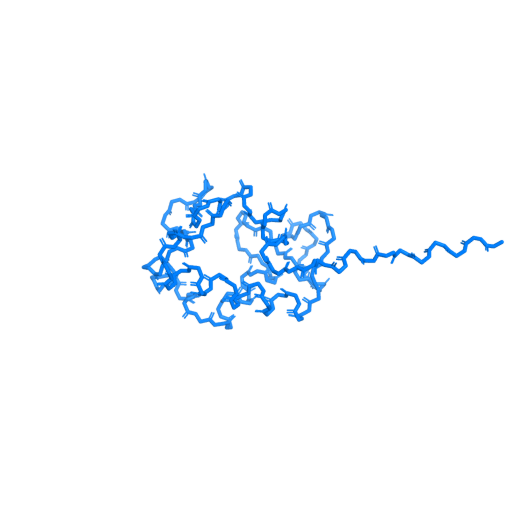750 2.609 -7.130 1.00 98.44 91 GLN A CA 1
ATOM 674 C C . GLN A 1 91 ? -3.823 1.555 -6.849 1.00 98.44 91 GLN A C 1
ATOM 676 O O . GLN A 1 91 ? -4.501 1.640 -5.825 1.00 98.44 91 GLN A O 1
ATOM 681 N N . ASP A 1 92 ? -3.910 0.523 -7.686 1.00 97.94 92 ASP A N 1
ATOM 682 C CA . ASP A 1 92 ? -4.828 -0.600 -7.492 1.00 97.94 92 ASP A CA 1
ATOM 683 C C . ASP A 1 92 ? -4.559 -1.320 -6.169 1.00 97.94 92 ASP A C 1
ATOM 685 O O . ASP A 1 92 ? -5.487 -1.648 -5.428 1.00 97.94 92 ASP A O 1
ATOM 689 N N . MET A 1 93 ? -3.282 -1.513 -5.824 1.00 98.38 93 MET A N 1
ATOM 690 C CA . MET A 1 93 ? -2.893 -2.096 -4.542 1.00 98.38 93 MET A CA 1
ATOM 691 C C . MET A 1 93 ? -3.282 -1.207 -3.354 1.00 98.38 93 MET A C 1
ATOM 693 O O . MET A 1 93 ? -3.746 -1.711 -2.331 1.00 98.38 93 MET A O 1
ATOM 697 N N . ALA A 1 94 ? -3.111 0.113 -3.465 1.00 98.69 94 ALA A N 1
ATOM 698 C CA . ALA A 1 94 ? -3.511 1.048 -2.418 1.00 98.69 94 ALA A CA 1
ATOM 699 C C . ALA A 1 94 ? -5.032 1.008 -2.190 1.00 98.69 94 ALA A C 1
ATOM 701 O O . ALA A 1 94 ? -5.470 0.894 -1.043 1.00 98.69 94 ALA A O 1
ATOM 702 N N . SER A 1 95 ? -5.822 1.020 -3.268 1.00 98.31 95 SER A N 1
ATOM 703 C CA . SER A 1 95 ? -7.282 0.865 -3.223 1.00 98.31 95 SER A CA 1
ATOM 704 C C . SER A 1 95 ? -7.690 -0.474 -2.606 1.00 98.31 95 SER A C 1
ATOM 706 O O . SER A 1 95 ? -8.491 -0.500 -1.673 1.00 98.31 95 SER A O 1
ATOM 708 N N . TYR A 1 96 ? -7.068 -1.577 -3.036 1.00 97.69 96 TYR A N 1
ATOM 709 C CA . TYR A 1 96 ? -7.318 -2.906 -2.480 1.00 97.69 96 TYR A CA 1
ATOM 710 C C . TYR A 1 96 ? -7.100 -2.947 -0.962 1.00 97.69 96 TYR A C 1
ATOM 712 O O . TYR A 1 96 ? -7.963 -3.417 -0.221 1.00 97.69 96 TYR A O 1
ATOM 720 N N . VAL A 1 97 ? -5.972 -2.416 -0.477 1.00 98.31 97 VAL A N 1
ATOM 721 C CA . VAL A 1 97 ? -5.654 -2.397 0.958 1.00 98.31 97 VAL A CA 1
ATOM 722 C C . VAL A 1 97 ? -6.657 -1.554 1.750 1.00 98.31 97 VAL A C 1
ATOM 724 O O . VAL A 1 97 ? -7.060 -1.978 2.833 1.00 98.31 97 VAL A O 1
ATOM 727 N N . LEU A 1 98 ? -7.096 -0.403 1.231 1.00 98.44 98 LEU A N 1
ATOM 728 C CA . LEU A 1 98 ? -8.125 0.414 1.888 1.00 98.44 98 LEU A CA 1
ATOM 729 C C . LEU A 1 98 ? -9.463 -0.321 1.975 1.00 98.44 98 LEU A C 1
ATOM 731 O O . LEU A 1 9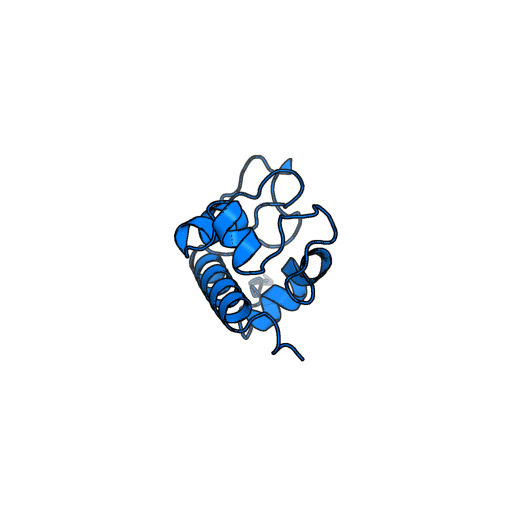8 ? -10.071 -0.341 3.046 1.00 98.44 98 LEU A O 1
ATOM 735 N N . ASP A 1 99 ? -9.887 -0.977 0.896 1.00 97.69 99 ASP A N 1
ATOM 736 C CA . ASP A 1 99 ? -11.125 -1.758 0.872 1.00 97.69 99 ASP A CA 1
ATOM 737 C C . ASP A 1 99 ? -11.071 -2.924 1.866 1.00 97.69 99 ASP A C 1
ATOM 739 O O . ASP A 1 99 ? -12.030 -3.177 2.603 1.00 97.69 99 ASP A O 1
ATOM 743 N N . ARG A 1 100 ? -9.934 -3.633 1.932 1.00 97.56 100 ARG A N 1
ATOM 744 C CA . ARG A 1 100 ? -9.728 -4.713 2.909 1.00 97.56 100 ARG A CA 1
ATOM 745 C C . ARG A 1 100 ? -9.711 -4.184 4.344 1.00 97.56 100 ARG A C 1
ATOM 747 O O . ARG A 1 100 ? -10.347 -4.786 5.212 1.00 97.56 100 ARG A O 1
ATOM 754 N N . ALA A 1 101 ? -9.054 -3.052 4.595 1.00 97.88 101 ALA A N 1
ATOM 755 C CA . ALA A 1 101 ? -9.028 -2.405 5.905 1.00 97.88 101 ALA A CA 1
ATOM 756 C C . ALA A 1 101 ? -10.433 -1.964 6.353 1.00 97.88 101 ALA A C 1
ATOM 758 O O . ALA A 1 101 ? -10.819 -2.220 7.496 1.00 97.88 101 ALA A O 1
ATOM 759 N N . ALA A 1 102 ? -11.231 -1.389 5.447 1.00 97.06 102 ALA A N 1
ATOM 760 C CA . ALA A 1 102 ? -12.621 -1.005 5.700 1.00 97.06 102 ALA A CA 1
ATOM 761 C C . ALA A 1 102 ? -13.519 -2.218 5.998 1.00 97.06 102 ALA A C 1
ATOM 763 O O . ALA A 1 102 ? -14.386 -2.158 6.869 1.00 97.06 102 ALA A O 1
ATOM 764 N N . ALA A 1 103 ? -13.268 -3.352 5.337 1.00 96.44 103 ALA A N 1
ATOM 765 C CA . ALA A 1 103 ? -13.921 -4.629 5.628 1.00 96.44 103 ALA A CA 1
ATOM 766 C C . ALA A 1 103 ? -13.365 -5.337 6.885 1.00 96.44 103 ALA A C 1
ATOM 768 O O . ALA A 1 103 ? -13.815 -6.434 7.235 1.00 96.44 103 ALA A O 1
ATOM 769 N N . GLY A 1 104 ? -12.372 -4.746 7.558 1.00 96.44 104 GLY A N 1
ATOM 770 C CA . GLY A 1 104 ? -11.703 -5.319 8.725 1.00 96.44 104 GLY A CA 1
ATOM 771 C C . GLY A 1 104 ? -11.013 -6.651 8.435 1.00 96.44 104 GLY A C 1
ATOM 772 O O . GLY A 1 104 ? -10.964 -7.500 9.321 1.00 96.44 104 GLY A O 1
ATOM 773 N N . TRP A 1 105 ? -10.565 -6.866 7.194 1.00 95.62 105 TRP A N 1
ATOM 774 C CA . TRP A 1 105 ? -9.923 -8.104 6.734 1.00 95.62 105 TRP A CA 1
ATOM 775 C C . TRP A 1 105 ? -10.749 -9.385 6.960 1.00 95.62 105 TRP A C 1
ATOM 777 O O . TRP A 1 105 ? -10.222 -10.490 6.929 1.00 95.62 105 TRP A O 1
ATOM 787 N N . LYS A 1 106 ? -12.076 -9.267 7.130 1.00 86.38 106 LYS A N 1
ATOM 788 C CA . LYS A 1 106 ? -12.995 -10.406 7.350 1.00 86.38 106 LYS A CA 1
ATOM 789 C C . LYS A 1 106 ? -13.320 -11.198 6.080 1.00 86.38 106 LYS A C 1
ATOM 791 O O . LYS A 1 106 ? -14.092 -12.150 6.130 1.00 86.38 106 LYS A O 1
ATOM 796 N N . SER A 1 107 ? -12.786 -10.769 4.941 1.00 65.06 107 SER A N 1
ATOM 797 C CA . SER A 1 107 ? -12.999 -11.396 3.641 1.00 65.06 107 SER A CA 1
ATOM 798 C C . SER A 1 107 ? -11.677 -11.481 2.884 1.00 65.06 107 SER A C 1
ATOM 800 O O . SER A 1 107 ? -11.353 -10.624 2.066 1.00 65.06 107 SER A O 1
ATOM 802 N N . GLU A 1 108 ? -10.918 -12.528 3.168 1.00 56.28 108 GLU A N 1
ATOM 803 C CA . GLU A 1 108 ? -10.064 -13.166 2.167 1.00 56.28 108 GLU A CA 1
ATOM 804 C C . GLU A 1 108 ? -10.353 -14.677 2.216 1.00 56.28 108 GLU A C 1
ATOM 806 O O . GLU A 1 108 ? -10.524 -15.209 3.319 1.00 56.28 108 GLU A O 1
ATOM 811 N N . PRO A 1 109 ? -10.506 -15.360 1.067 1.00 46.81 109 PRO A N 1
ATOM 812 C CA . PRO A 1 109 ? -10.221 -16.789 0.986 1.00 46.81 109 PRO A CA 1
ATOM 813 C C . PRO A 1 109 ? -8.725 -17.075 1.188 1.00 46.81 109 PRO A C 1
ATOM 815 O O . PRO A 1 109 ? -7.898 -16.202 0.839 1.00 46.81 109 PRO A O 1
#

Solvent-accessible surface area (backbone atoms only — not comparable to full-atom values): 6260 Å² total; per-residue (Å²): 136,83,80,77,75,76,76,72,81,74,56,94,40,53,67,59,44,36,60,75,73,39,31,88,47,30,51,82,36,38,34,82,86,43,87,81,57,28,48,37,54,69,31,20,49,76,69,66,31,73,42,60,69,40,31,29,50,42,48,26,51,24,59,91,90,45,49,4,35,28,70,82,37,71,61,73,89,48,23,53,90,62,90,58,35,54,74,65,57,38,48,45,39,22,51,49,48,50,54,38,20,75,57,65,43,78,79,71,134

Sequence (109 aa):
MIQIAQRQAAWASAADSFAVKCAGCHVGGGNVQQPGATLFTEDLQRNGRATPEGLYEIIYKGKGKMPGFGKDCAPRGQCTFGPRFSDEEVQDMASYVLDRAAAGWKSEP

Nearest PDB structures (foldseek):
  2ce1-assembly1_A  TM=9.799E-01  e=1.255E-13  Arabidopsis thaliana
  2v07-assembly1_A  TM=9.772E-01  e=1.255E-13  Arabidopsis thaliana
  2dge-assembly1_A  TM=9.771E-01  e=1.860E-13  Arabidopsis thaliana
  6tr1-assembly2_C  TM=9.535E-01  e=4.828E-08  Thermosynechococcus vestitus BP-1
  7y5e-assembly1_GN  TM=9.184E-01  e=1.380E-07  Porphyridium purpureum

Foldseek 3Di:
DDPCPPPPPPDPALLSVCVVQPCVQAPLQQGPPDPLCGLACVSCVVVVNLDLVSQLVCCQANDDPGAHQHPPHDDPVSHDPDHHDYSVSSSRNSVVSNVCNVVSSPDDD